Protein AF-A0ABD0LHS3-F1 (afdb_monomer)

Nearest PDB structures (foldseek):
  6nd4-assembly1_Q  TM=5.862E-01  e=5.352E-03  Saccharomyces cerevisiae BY4741
  6zqd-assembly1_UM  TM=5.875E-01  e=3.524E-02  Saccharomyces cerevisiae S288C
  7cdy-assembly1_A  TM=6.636E-01  e=1.175E-01  Serratia sp. FS14
  7c72-assembly2_B  TM=3.864E-01  e=2.443E-02  Mycobacterium tuberculosis
  7obm-assembly1_A  TM=5.160E-01  e=6.967E-01  Homo sapiens

Organism: NCBI:txid370345

Radius of gyration: 16.43 Å; Cα contacts (8 Å, |Δi|>4): 350; chains: 1; bounding box: 49×41×34 Å

Secondary structure (DSSP, 8-state):
-PPPP------PPPTTT--EEEEEEEEE-TTSEEEEEEEEEETTEEEEEEEEEESS-TT-EEEEE--TT--EEEEEE-TTSEEEEEETTTTEEEEEE-SSSS-EEEEEE--SS--SEEEEEE-TTS-EEEEEE-TT--EEEEEE-HHHHHHHS---------

Foldseek 3Di:
DDDDDDDDADDDDDPPQFPDKDFPDWDAFPQQKIWTWMWTDHDPAIAIKIWIARNVHRVDIAIDGPDGRWDWQEWEQEPVGWIWTATQPVQWTFTWDPPDSYIDGPFIAHDPDNFNGWYWYYDPPRKIWIWGAHPVRDTDIDIHHPVNRNVRGDPDPPPDDD

Mean predicted aligned error: 7.43 Å

Structure (mmCIF, N/CA/C/O backbone):
data_AF-A0ABD0LHS3-F1
#
_entry.id   AF-A0ABD0LHS3-F1
#
loop_
_atom_site.group_PDB
_atom_site.id
_atom_site.type_symbol
_atom_site.label_atom_id
_atom_site.label_alt_id
_atom_site.label_comp_id
_atom_site.label_asym_id
_atom_site.label_entity_id
_atom_site.label_seq_id
_atom_site.pdbx_PDB_ins_code
_atom_site.Cartn_x
_atom_site.Cartn_y
_atom_site.Cartn_z
_atom_site.occupancy
_atom_site.B_iso_or_equiv
_atom_site.auth_seq_id
_atom_site.auth_comp_id
_atom_site.auth_asym_id
_atom_site.auth_atom_id
_atom_site.pdbx_PDB_model_num
ATOM 1 N N . MET A 1 1 ? -34.340 4.955 -9.485 1.00 55.75 1 MET A N 1
ATOM 2 C CA . MET A 1 1 ? -33.657 5.564 -8.324 1.00 55.75 1 MET A CA 1
ATOM 3 C C . MET A 1 1 ? -32.532 6.417 -8.870 1.00 55.75 1 MET A C 1
ATOM 5 O O . MET A 1 1 ? -31.780 5.910 -9.690 1.00 55.75 1 MET A O 1
ATOM 9 N N . THR A 1 2 ? -32.457 7.686 -8.484 1.00 65.81 2 THR A N 1
ATOM 10 C CA . THR A 1 2 ? -31.378 8.586 -8.916 1.00 65.81 2 THR A CA 1
ATOM 11 C C . THR A 1 2 ? -30.358 8.646 -7.789 1.00 65.81 2 THR A C 1
ATOM 13 O O . THR A 1 2 ? -30.730 8.938 -6.654 1.00 65.81 2 THR A O 1
ATOM 16 N N . ALA A 1 3 ? -29.101 8.310 -8.068 1.00 69.50 3 ALA A N 1
ATOM 17 C CA . ALA A 1 3 ? -28.030 8.492 -7.099 1.00 69.50 3 ALA A CA 1
ATOM 18 C C . ALA A 1 3 ? -27.745 9.994 -6.961 1.00 69.50 3 ALA A C 1
ATOM 20 O O . ALA A 1 3 ? -27.520 10.673 -7.962 1.00 69.50 3 ALA A O 1
ATOM 21 N N . THR A 1 4 ? -27.773 10.512 -5.735 1.00 75.19 4 THR A N 1
ATOM 22 C CA . THR A 1 4 ? -27.391 11.899 -5.450 1.00 75.19 4 THR A CA 1
ATOM 23 C C . THR A 1 4 ? -25.946 11.914 -4.978 1.00 75.19 4 THR A C 1
ATOM 25 O O . THR A 1 4 ? -25.615 11.270 -3.979 1.00 75.19 4 THR A O 1
ATOM 28 N N . LEU A 1 5 ? -25.095 12.653 -5.688 1.00 76.25 5 LEU A N 1
ATOM 29 C CA . LEU A 1 5 ? -23.728 12.927 -5.257 1.00 76.25 5 LEU A CA 1
ATOM 30 C C . LEU A 1 5 ? -23.766 13.645 -3.901 1.00 76.25 5 LEU A C 1
ATOM 32 O O . LEU A 1 5 ? -24.463 14.648 -3.752 1.00 76.25 5 LEU A O 1
ATOM 36 N N . LYS A 1 6 ? -23.053 13.114 -2.903 1.00 72.81 6 LYS A N 1
ATOM 37 C CA . LYS A 1 6 ? -23.075 13.666 -1.540 1.00 72.81 6 LYS A CA 1
ATOM 38 C C . LYS A 1 6 ? -21.990 14.711 -1.288 1.00 72.81 6 LYS A C 1
ATOM 40 O O . LYS A 1 6 ? -22.248 15.640 -0.529 1.00 72.81 6 LYS A O 1
ATOM 45 N N . ARG A 1 7 ? -20.792 14.539 -1.859 1.00 71.75 7 ARG A N 1
ATOM 46 C CA . ARG A 1 7 ? -19.614 15.400 -1.651 1.00 71.75 7 ARG A CA 1
ATOM 47 C C . ARG A 1 7 ? -18.700 15.357 -2.879 1.00 71.75 7 ARG A C 1
ATOM 49 O O . ARG A 1 7 ? -18.643 14.325 -3.546 1.00 71.75 7 ARG A O 1
ATOM 56 N N . THR A 1 8 ? -17.988 16.454 -3.112 1.00 76.00 8 THR A N 1
ATOM 57 C CA . THR A 1 8 ? -16.918 16.589 -4.109 1.00 76.00 8 THR A CA 1
ATOM 58 C C . THR A 1 8 ? -15.701 17.158 -3.394 1.00 76.00 8 THR A C 1
ATOM 60 O O . THR A 1 8 ? -15.859 17.999 -2.511 1.00 76.00 8 THR A O 1
ATOM 63 N N . PHE A 1 9 ? -14.518 16.690 -3.759 1.00 75.94 9 PHE A N 1
ATOM 64 C CA . PHE A 1 9 ? -13.245 17.241 -3.319 1.00 75.94 9 PHE A CA 1
ATOM 65 C C . PHE A 1 9 ? -12.310 17.266 -4.522 1.00 75.94 9 PHE A C 1
ATOM 67 O O . PHE A 1 9 ? -12.369 16.371 -5.371 1.00 75.94 9 PHE A O 1
ATOM 74 N N . ASP A 1 10 ? -11.485 18.301 -4.594 1.00 77.31 10 ASP A N 1
ATOM 75 C CA . ASP A 1 10 ? -10.497 18.440 -5.650 1.00 77.31 10 ASP A CA 1
ATOM 76 C C . ASP A 1 10 ? -9.210 17.753 -5.206 1.00 77.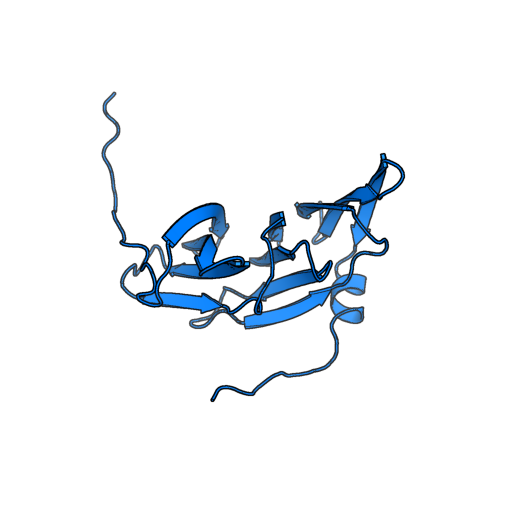31 10 ASP A C 1
ATOM 78 O O . ASP A 1 10 ? -8.687 18.010 -4.123 1.00 77.31 10 ASP A O 1
ATOM 82 N N . VAL A 1 11 ? -8.709 16.851 -6.044 1.00 71.44 11 VAL A N 1
ATOM 83 C CA . VAL A 1 11 ? -7.396 16.240 -5.853 1.00 71.44 11 VAL A CA 1
ATOM 84 C C . VAL A 1 11 ? -6.383 17.137 -6.568 1.00 71.44 11 VAL A C 1
ATOM 86 O O . VAL A 1 11 ? -6.486 17.291 -7.789 1.00 71.44 11 VAL A O 1
ATOM 89 N N . PRO A 1 12 ? -5.455 17.791 -5.848 1.00 70.06 12 PRO A N 1
ATOM 90 C CA . PRO A 1 12 ? -4.543 18.750 -6.444 1.00 70.06 12 PRO A CA 1
ATOM 91 C C . PRO A 1 12 ? -3.592 18.044 -7.411 1.00 70.06 12 PRO A C 1
ATOM 93 O O . PRO A 1 12 ? -2.991 17.021 -7.091 1.00 70.06 12 PRO A O 1
ATOM 96 N N . ILE A 1 13 ? -3.439 18.626 -8.598 1.00 66.00 13 ILE A N 1
ATOM 97 C CA . ILE A 1 13 ? -2.426 18.217 -9.570 1.00 66.00 13 ILE A CA 1
ATOM 98 C C . ILE A 1 13 ? -1.217 19.128 -9.348 1.00 66.00 13 ILE A C 1
ATOM 100 O O . ILE A 1 13 ? -1.373 20.349 -9.456 1.00 66.00 13 ILE A O 1
ATOM 104 N N . PRO A 1 14 ? -0.029 18.604 -9.010 1.00 63.72 14 PRO A N 1
ATOM 105 C CA . PRO A 1 14 ? 1.130 19.460 -8.808 1.00 63.72 14 PRO A CA 1
ATOM 106 C C . PRO A 1 14 ? 1.548 20.152 -10.112 1.00 63.72 14 PRO A C 1
ATOM 108 O O . PRO A 1 14 ? 1.695 19.526 -11.160 1.00 63.72 14 PRO A O 1
ATOM 111 N N . ASP A 1 15 ? 1.789 21.461 -10.027 1.00 63.28 15 ASP A N 1
ATOM 112 C CA . ASP A 1 15 ? 2.215 22.311 -11.147 1.00 63.28 15 ASP A CA 1
ATOM 113 C C . ASP A 1 15 ? 3.738 22.219 -11.368 1.00 63.28 15 ASP A C 1
ATOM 115 O O . ASP A 1 15 ? 4.501 23.161 -11.161 1.00 63.28 15 ASP A O 1
ATOM 119 N N . ASN A 1 16 ? 4.211 21.015 -11.692 1.00 66.50 16 ASN A N 1
ATOM 120 C CA . ASN A 1 16 ? 5.633 20.682 -11.858 1.00 66.50 16 ASN A CA 1
ATOM 121 C C . ASN A 1 16 ? 5.977 20.215 -13.287 1.00 66.50 16 ASN A C 1
ATOM 123 O O . ASN A 1 16 ? 7.006 19.571 -13.496 1.00 66.50 16 ASN A O 1
ATOM 127 N N . GLY A 1 17 ? 5.123 20.519 -14.269 1.00 68.19 17 GLY A N 1
ATOM 128 C CA . GLY A 1 17 ? 5.256 19.993 -15.630 1.00 68.19 17 GLY A CA 1
ATOM 129 C C . GLY A 1 17 ? 4.774 18.546 -15.780 1.00 68.19 17 GLY A C 1
ATOM 130 O O . GLY A 1 17 ? 5.212 17.861 -16.705 1.00 68.19 17 GLY A O 1
ATOM 131 N N . THR A 1 18 ? 3.894 18.083 -14.884 1.00 72.19 18 THR A N 1
ATOM 132 C CA . THR A 1 18 ? 3.166 16.817 -15.042 1.00 72.19 18 THR A CA 1
ATOM 133 C C . THR A 1 18 ? 2.411 16.820 -16.369 1.00 72.19 18 THR A C 1
ATOM 135 O O . THR A 1 18 ? 1.674 17.756 -16.682 1.00 72.19 18 THR A O 1
ATOM 138 N N . THR A 1 19 ? 2.624 15.770 -17.155 1.00 74.56 19 THR A N 1
ATOM 139 C CA . THR A 1 19 ? 2.003 15.599 -18.478 1.00 74.56 19 THR A CA 1
ATOM 140 C C . THR A 1 19 ? 0.768 14.715 -18.421 1.00 74.56 19 THR A C 1
ATOM 142 O O . THR A 1 19 ? -0.209 15.025 -19.094 1.00 74.56 19 THR A O 1
ATOM 145 N N . ASP A 1 20 ? 0.787 13.696 -17.559 1.00 81.69 20 ASP A N 1
ATOM 146 C CA . ASP A 1 20 ? -0.332 12.792 -17.314 1.00 81.69 20 ASP A CA 1
ATOM 147 C C . ASP A 1 20 ? -0.479 12.507 -15.817 1.00 81.69 20 ASP A C 1
ATOM 149 O O . ASP A 1 20 ? 0.509 12.404 -15.081 1.00 81.69 20 ASP A O 1
ATOM 153 N N . LEU A 1 21 ? -1.734 12.350 -15.390 1.00 82.69 21 LEU A N 1
ATOM 154 C CA . LEU A 1 21 ? -2.117 12.027 -14.022 1.00 82.69 21 LEU A CA 1
ATOM 155 C C . LEU A 1 21 ? -3.066 10.834 -14.010 1.00 82.69 21 LEU A C 1
ATOM 157 O O . LEU A 1 21 ? -4.126 10.882 -14.636 1.00 82.69 21 LEU A O 1
ATOM 161 N N . THR A 1 22 ? -2.725 9.786 -13.264 1.00 86.81 22 THR A N 1
ATOM 162 C CA . THR A 1 22 ? -3.586 8.604 -13.130 1.00 86.81 22 THR A CA 1
ATOM 163 C C . THR A 1 22 ? -3.814 8.263 -11.666 1.00 86.81 22 THR A C 1
ATOM 165 O O . THR A 1 22 ? -2.863 8.048 -10.919 1.00 86.81 22 THR A O 1
ATOM 168 N N . ILE A 1 23 ? -5.079 8.143 -11.256 1.00 88.94 23 ILE A N 1
ATOM 169 C CA . ILE A 1 23 ? -5.431 7.514 -9.978 1.00 88.94 23 ILE A CA 1
ATOM 170 C C . ILE A 1 23 ? -5.293 6.002 -10.159 1.00 88.94 23 ILE A C 1
ATOM 172 O O . ILE A 1 23 ? -6.045 5.396 -10.923 1.00 88.94 23 ILE A O 1
ATOM 176 N N . LYS A 1 24 ? -4.325 5.402 -9.468 1.00 89.69 24 LYS A N 1
ATOM 177 C CA . LYS A 1 24 ? -4.029 3.964 -9.539 1.00 89.69 24 LYS A CA 1
ATOM 178 C C . LYS A 1 24 ? -4.745 3.170 -8.453 1.00 89.69 24 LYS A C 1
ATOM 180 O O . LYS A 1 24 ? -5.070 2.008 -8.665 1.00 89.69 24 LYS A O 1
ATOM 185 N N . GLY A 1 25 ? -5.043 3.804 -7.320 1.00 91.56 25 GLY A N 1
ATOM 186 C CA . GLY A 1 25 ? -5.747 3.149 -6.227 1.00 91.56 25 GLY A CA 1
ATOM 187 C C . GLY A 1 25 ? -6.537 4.117 -5.354 1.00 91.56 25 GLY A C 1
ATOM 188 O O . GLY A 1 25 ? -6.143 5.265 -5.149 1.00 91.56 25 GLY A O 1
ATOM 189 N N . LEU A 1 26 ? -7.647 3.615 -4.809 1.00 94.31 26 LEU A N 1
ATOM 190 C CA . LEU A 1 26 ? -8.495 4.300 -3.838 1.00 94.31 26 LEU A CA 1
ATOM 191 C C . LEU A 1 26 ? -8.825 3.352 -2.686 1.00 94.31 26 LEU A C 1
ATOM 193 O O . LEU A 1 26 ? -9.307 2.244 -2.915 1.00 94.31 26 LEU A O 1
ATOM 197 N N . LEU A 1 27 ? -8.599 3.800 -1.455 1.00 95.38 27 LEU A N 1
ATOM 198 C CA . LEU A 1 27 ? -8.871 3.027 -0.248 1.00 95.38 27 LEU A CA 1
ATOM 199 C C . LEU A 1 27 ? -9.547 3.919 0.788 1.00 95.38 27 LEU A C 1
ATOM 201 O O . LEU A 1 27 ? -9.029 4.976 1.133 1.00 95.38 27 LEU A O 1
ATOM 205 N N . VAL A 1 28 ? -10.695 3.487 1.307 1.00 93.88 28 VAL A N 1
ATOM 206 C CA . VAL A 1 28 ? -11.356 4.162 2.430 1.00 93.88 28 VAL A CA 1
ATOM 207 C C . VAL A 1 28 ? -11.009 3.430 3.715 1.00 93.88 28 VAL A C 1
ATOM 209 O O . VAL A 1 28 ? -11.169 2.214 3.809 1.00 93.88 28 VAL A O 1
ATOM 212 N N . THR A 1 29 ? -10.541 4.172 4.707 1.00 93.50 29 THR A N 1
ATOM 213 C CA . THR A 1 29 ? -10.150 3.636 6.006 1.00 93.50 29 THR A CA 1
ATOM 214 C C . THR A 1 29 ? -11.289 3.691 7.020 1.00 93.50 29 THR A C 1
ATOM 216 O O . THR A 1 29 ? -12.256 4.446 6.887 1.00 93.50 29 THR A O 1
ATOM 219 N N . ASN A 1 30 ? -11.145 2.925 8.103 1.00 90.06 30 ASN A N 1
ATOM 220 C CA . ASN A 1 30 ? -12.133 2.874 9.186 1.00 90.06 30 ASN A CA 1
ATOM 221 C C . ASN A 1 30 ? -12.282 4.209 9.939 1.00 90.06 30 ASN A C 1
ATOM 223 O O . ASN A 1 30 ? -13.324 4.464 10.535 1.00 90.06 30 ASN A O 1
ATOM 227 N N . ASN A 1 31 ? -11.263 5.073 9.902 1.00 89.56 31 ASN A N 1
ATOM 228 C CA . ASN A 1 31 ? -11.294 6.422 10.474 1.00 89.56 31 ASN A CA 1
ATOM 229 C C . ASN A 1 31 ? -11.731 7.491 9.456 1.00 89.56 31 ASN A C 1
ATOM 231 O O . ASN A 1 31 ? -11.357 8.653 9.593 1.00 89.56 31 ASN A O 1
ATOM 235 N N . ASN A 1 32 ? -12.519 7.092 8.452 1.00 90.31 32 ASN A N 1
ATOM 236 C CA . ASN A 1 32 ? -1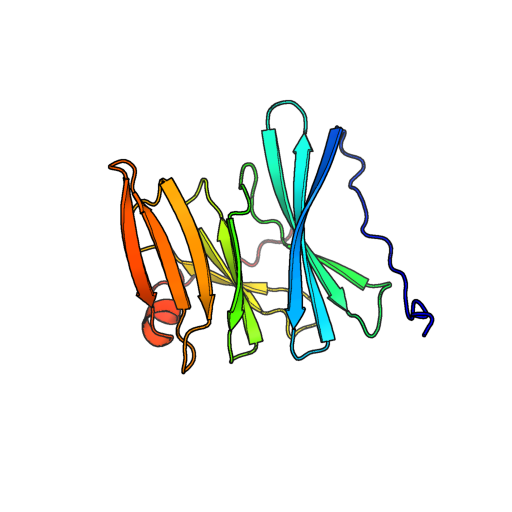3.142 7.980 7.473 1.00 90.31 32 ASN A CA 1
ATOM 237 C C . ASN A 1 32 ? -12.130 8.831 6.690 1.00 90.31 32 ASN A C 1
ATOM 239 O O . ASN A 1 32 ? -12.368 10.002 6.389 1.00 90.31 32 ASN A O 1
ATOM 243 N N . LYS A 1 33 ? -10.987 8.233 6.353 1.00 91.50 33 LYS A N 1
ATOM 244 C CA . LYS A 1 33 ? -10.022 8.834 5.439 1.00 91.50 33 LYS A CA 1
ATOM 245 C C . LYS A 1 33 ? -10.049 8.123 4.106 1.00 91.50 33 LYS A C 1
ATOM 247 O O . LYS A 1 33 ? -10.273 6.918 4.030 1.00 91.50 33 LYS A O 1
ATOM 252 N N . LEU A 1 34 ? -9.812 8.888 3.057 1.00 92.62 34 LEU A N 1
ATOM 253 C CA . LEU A 1 34 ? -9.563 8.377 1.727 1.00 92.62 34 LEU A CA 1
ATOM 254 C C . LEU A 1 34 ? -8.062 8.439 1.467 1.00 92.62 34 LEU A C 1
ATOM 256 O O . LEU A 1 34 ? -7.462 9.508 1.542 1.00 92.62 34 LEU A O 1
ATOM 260 N N . VAL A 1 35 ? -7.477 7.293 1.152 1.00 93.62 35 VAL A N 1
ATOM 261 C CA . VAL A 1 35 ? -6.109 7.177 0.661 1.00 93.62 35 VAL A CA 1
ATOM 262 C C . VAL A 1 35 ? -6.162 7.013 -0.850 1.00 93.62 35 VAL A C 1
ATOM 264 O O . VAL A 1 35 ? -6.907 6.179 -1.370 1.00 93.62 35 VAL A O 1
ATOM 267 N N . ILE A 1 36 ? -5.404 7.847 -1.551 1.00 92.25 36 ILE A N 1
ATOM 268 C CA . ILE A 1 36 ? -5.369 7.929 -3.008 1.00 92.25 36 ILE A CA 1
ATOM 269 C C . ILE A 1 36 ? -3.933 7.683 -3.438 1.00 92.25 36 ILE A C 1
ATOM 271 O O . ILE A 1 36 ? -3.053 8.475 -3.108 1.00 92.25 36 ILE A O 1
ATOM 275 N N . ALA A 1 37 ? -3.703 6.610 -4.184 1.00 90.69 37 ALA A N 1
ATOM 276 C CA . ALA A 1 37 ? -2.444 6.405 -4.879 1.00 90.69 37 ALA A CA 1
ATOM 277 C C . ALA A 1 37 ? -2.548 7.006 -6.280 1.00 90.69 37 ALA A C 1
ATOM 279 O O . ALA A 1 37 ? -3.428 6.641 -7.069 1.00 90.69 37 ALA A O 1
ATOM 280 N N . GLN A 1 38 ? -1.653 7.936 -6.573 1.00 87.62 38 GLN A N 1
ATOM 281 C CA . GLN A 1 38 ? -1.598 8.685 -7.814 1.00 87.62 38 GLN A CA 1
ATOM 282 C C . GLN A 1 38 ? -0.248 8.464 -8.480 1.00 87.62 38 GLN A C 1
ATOM 284 O O . GLN A 1 38 ? 0.786 8.510 -7.823 1.00 87.62 38 GLN A O 1
ATOM 289 N N . GLU A 1 39 ? -0.265 8.269 -9.790 1.00 85.75 39 GLU A N 1
ATOM 290 C CA . GLU A 1 39 ? 0.929 8.261 -10.621 1.00 85.75 39 GLU A CA 1
ATOM 291 C C . GLU A 1 39 ? 0.980 9.546 -11.448 1.00 85.75 39 GLU A C 1
ATOM 293 O O . GLU A 1 39 ? 0.033 9.879 -12.168 1.00 85.75 39 GLU A O 1
ATOM 298 N N . GLU A 1 40 ? 2.091 10.263 -11.316 1.00 84.38 40 GLU A N 1
ATOM 299 C CA . GLU A 1 40 ? 2.415 11.489 -12.041 1.00 84.38 40 GLU A CA 1
ATOM 300 C C . GLU A 1 40 ? 3.497 11.199 -13.073 1.00 84.38 40 GLU A C 1
ATOM 302 O O . GLU A 1 40 ? 4.590 10.753 -12.719 1.00 84.38 40 GLU A O 1
ATOM 307 N N . VAL A 1 41 ? 3.226 11.492 -14.344 1.00 79.94 41 VAL A N 1
ATOM 308 C CA . VAL A 1 41 ? 4.225 11.373 -15.413 1.00 79.94 41 VAL A CA 1
ATOM 309 C C . VAL A 1 41 ? 4.917 12.717 -15.620 1.00 79.94 41 VAL A C 1
ATOM 311 O O . VAL A 1 41 ? 4.297 13.693 -16.058 1.00 79.94 41 VAL A O 1
ATOM 314 N N . VAL A 1 42 ? 6.223 12.761 -15.346 1.00 76.31 42 VAL A N 1
ATOM 315 C CA . VAL A 1 42 ? 7.074 13.952 -15.475 1.00 76.31 42 VAL A CA 1
ATOM 316 C C . VAL A 1 42 ? 8.236 13.642 -16.425 1.00 76.31 42 VAL A C 1
ATOM 318 O O . VAL A 1 42 ? 9.194 12.947 -16.078 1.00 76.31 42 VAL A O 1
ATOM 321 N N . GLY A 1 43 ? 8.173 14.173 -17.649 1.00 77.62 43 GLY A N 1
ATOM 322 C CA . GLY A 1 43 ? 9.173 13.903 -18.686 1.00 77.62 43 GLY A CA 1
ATOM 323 C C . GLY A 1 43 ? 9.140 12.442 -19.154 1.00 77.62 43 GLY A C 1
ATOM 324 O O . GLY A 1 43 ? 8.145 12.006 -19.716 1.00 77.62 43 GLY A O 1
ATOM 325 N N . TYR A 1 44 ? 10.235 11.701 -18.944 1.00 70.44 44 TYR A N 1
ATOM 326 C CA . TYR A 1 44 ? 10.348 10.274 -19.302 1.00 70.44 44 TYR A CA 1
ATOM 327 C C . TYR A 1 44 ? 10.159 9.317 -18.110 1.00 70.44 44 TYR A C 1
ATOM 329 O O . TYR A 1 44 ? 10.416 8.125 -18.254 1.00 70.44 44 TYR A O 1
ATOM 337 N N . GLY A 1 45 ? 9.771 9.817 -16.933 1.00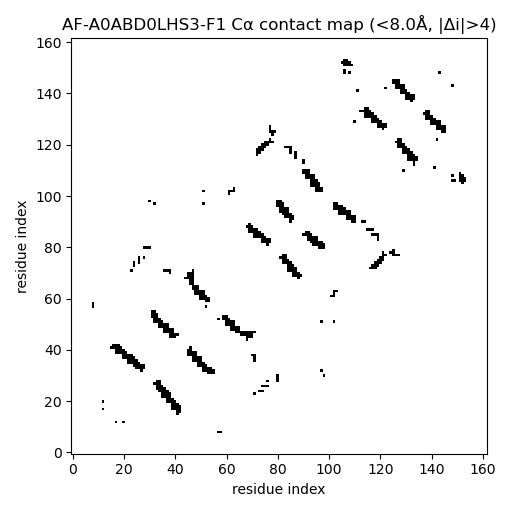 74.06 45 GLY A N 1
ATOM 338 C CA . GLY A 1 45 ? 9.595 9.003 -15.728 1.00 74.06 45 GLY A CA 1
ATOM 339 C C . GLY A 1 45 ? 8.232 9.206 -15.077 1.00 74.06 45 GLY A C 1
ATOM 340 O O . GLY A 1 45 ? 7.587 10.236 -15.279 1.00 74.06 45 GLY A O 1
ATOM 341 N N . SER A 1 46 ? 7.817 8.231 -14.271 1.00 77.06 46 SER A N 1
ATOM 342 C CA . SER A 1 46 ? 6.650 8.324 -13.398 1.00 77.06 46 SER A CA 1
ATOM 343 C C . SER A 1 46 ? 7.073 8.453 -11.934 1.00 77.06 46 SER A C 1
ATOM 345 O O . SER A 1 46 ? 8.166 8.045 -11.530 1.00 77.06 46 SER A O 1
ATOM 347 N N . LYS A 1 47 ? 6.215 9.071 -11.127 1.00 80.56 47 LYS A N 1
ATOM 348 C CA . LYS A 1 47 ? 6.342 9.115 -9.671 1.00 80.56 47 LYS A CA 1
ATOM 349 C C . LYS A 1 47 ? 5.016 8.754 -9.036 1.00 80.56 47 LYS A C 1
ATOM 351 O O . LYS A 1 47 ? 3.984 9.305 -9.413 1.00 80.56 47 LYS A O 1
ATOM 356 N N . THR A 1 48 ? 5.063 7.885 -8.036 1.00 84.19 48 THR A N 1
ATOM 357 C CA . THR A 1 48 ? 3.905 7.607 -7.194 1.00 84.19 48 THR A CA 1
ATOM 358 C C . THR A 1 48 ? 3.845 8.595 -6.040 1.00 84.19 48 THR A C 1
ATOM 360 O O . THR A 1 48 ? 4.806 8.757 -5.289 1.00 84.19 48 THR A O 1
ATOM 363 N N . LYS A 1 49 ? 2.684 9.217 -5.867 1.00 85.88 49 LYS A N 1
ATOM 364 C CA . LYS A 1 49 ? 2.315 9.964 -4.671 1.00 85.88 49 LYS A CA 1
ATOM 365 C C . LYS A 1 49 ? 1.151 9.292 -3.977 1.00 85.88 49 LYS A C 1
ATOM 367 O O . LYS A 1 49 ? 0.235 8.789 -4.626 1.00 85.88 49 LYS A O 1
ATOM 372 N N . VAL A 1 50 ? 1.159 9.340 -2.652 1.00 88.75 50 VAL A N 1
ATOM 373 C CA . VAL A 1 50 ? 0.016 8.903 -1.856 1.00 88.75 50 VAL A CA 1
ATOM 374 C C . VAL A 1 50 ? -0.558 10.106 -1.138 1.00 88.75 50 VAL A C 1
ATOM 376 O O . VAL A 1 50 ? 0.138 10.773 -0.379 1.00 88.75 50 VAL A O 1
ATOM 379 N N . MET A 1 51 ? -1.833 10.380 -1.375 1.00 89.50 51 MET A N 1
ATOM 380 C CA . MET A 1 51 ? -2.572 11.430 -0.686 1.00 89.50 51 MET A CA 1
ATOM 381 C C . MET A 1 51 ? -3.518 10.819 0.332 1.00 89.50 51 MET A C 1
ATOM 383 O O . MET A 1 51 ? -4.134 9.784 0.087 1.00 89.50 51 MET A O 1
ATOM 387 N N . VAL A 1 52 ? -3.668 11.496 1.460 1.00 91.19 52 VAL A N 1
ATOM 388 C CA . VAL A 1 52 ? -4.601 11.149 2.523 1.00 91.19 52 VAL A CA 1
ATOM 389 C C . VAL A 1 52 ? -5.529 12.333 2.735 1.00 91.19 52 VAL A C 1
ATOM 391 O O . VAL A 1 52 ? -5.088 13.426 3.088 1.00 91.19 52 VAL A O 1
ATOM 394 N N . VAL A 1 53 ? -6.822 12.102 2.524 1.00 89.75 53 VAL A N 1
ATOM 395 C CA . VAL A 1 53 ? -7.880 13.108 2.643 1.00 89.75 53 VAL A CA 1
ATOM 396 C C . VAL A 1 53 ? -8.827 12.696 3.757 1.00 89.75 53 VAL A C 1
ATOM 398 O O . VAL A 1 53 ? -9.324 11.568 3.773 1.00 89.75 53 VAL A O 1
ATOM 401 N N . SER A 1 54 ? -9.108 13.599 4.693 1.00 88.12 54 SER A N 1
ATOM 402 C CA . SER A 1 54 ? -10.190 13.379 5.654 1.00 88.12 54 SER A CA 1
ATOM 403 C C . SER A 1 54 ? -11.534 13.561 4.957 1.00 88.12 54 SER A C 1
ATOM 405 O O . SER A 1 54 ? -11.822 14.627 4.416 1.00 88.12 54 SER A O 1
ATOM 407 N N . LEU A 1 55 ? -12.403 12.549 4.986 1.00 86.56 55 LEU A N 1
ATOM 408 C CA . LEU A 1 55 ? -13.745 12.692 4.415 1.00 86.56 55 LEU A CA 1
ATOM 409 C C . LEU A 1 55 ? -14.648 13.573 5.287 1.00 86.56 55 LEU A C 1
ATOM 411 O O . LEU A 1 55 ? -15.676 14.043 4.795 1.00 86.56 55 LEU A O 1
ATOM 415 N N . ASP A 1 56 ? -14.275 13.818 6.546 1.00 85.75 56 ASP A N 1
ATOM 416 C CA . ASP A 1 56 ? -14.959 14.754 7.446 1.00 85.75 56 ASP A CA 1
ATOM 417 C C . ASP A 1 56 ? -14.526 16.210 7.245 1.00 85.75 56 ASP A C 1
ATOM 419 O O . ASP A 1 56 ? -15.321 17.114 7.502 1.00 85.75 56 ASP A O 1
ATOM 423 N N . ASN A 1 57 ? -13.307 16.437 6.748 1.00 81.69 57 ASN A N 1
ATOM 424 C CA . ASN A 1 57 ? -12.779 17.756 6.412 1.00 81.69 57 ASN A CA 1
ATOM 425 C C . ASN A 1 57 ? -11.910 17.673 5.147 1.00 81.69 57 ASN A C 1
ATOM 427 O O . ASN A 1 57 ? -10.712 17.408 5.223 1.00 81.69 57 ASN A O 1
ATOM 431 N N . VAL A 1 58 ? -12.533 17.892 3.989 1.00 76.00 58 VAL A N 1
ATOM 432 C CA . VAL A 1 58 ? -11.898 17.701 2.673 1.00 76.00 58 VAL A CA 1
ATOM 433 C C . VAL A 1 58 ? -10.908 18.804 2.289 1.00 76.00 58 VAL A C 1
ATOM 435 O O . VAL A 1 58 ? -10.204 18.655 1.297 1.00 76.00 58 VAL A O 1
ATOM 438 N N . ASP A 1 59 ? -10.826 19.878 3.077 1.00 75.31 59 ASP A N 1
ATOM 439 C CA . ASP A 1 59 ? -9.904 20.995 2.833 1.00 75.31 59 ASP A CA 1
ATOM 440 C C . ASP A 1 59 ? -8.465 20.677 3.285 1.00 75.31 59 ASP A C 1
ATOM 442 O O . ASP A 1 59 ? -7.538 21.444 3.022 1.00 75.31 59 ASP A O 1
ATOM 446 N N . GLU A 1 60 ? -8.259 19.546 3.968 1.00 76.62 60 GLU A N 1
ATOM 447 C CA . GLU A 1 60 ? -6.956 19.102 4.455 1.00 76.62 60 GLU A CA 1
ATOM 448 C C . GLU A 1 60 ? -6.507 17.828 3.724 1.00 76.62 60 GLU A C 1
ATOM 450 O O . GLU A 1 60 ? -6.939 16.712 4.024 1.00 76.62 60 GLU A O 1
ATOM 455 N N . ILE A 1 61 ? -5.615 18.020 2.750 1.00 83.69 61 ILE A N 1
ATOM 456 C CA . ILE A 1 61 ? -4.971 16.959 1.974 1.00 83.69 61 ILE A CA 1
ATOM 457 C C . ILE A 1 61 ? -3.535 16.838 2.459 1.00 83.69 61 ILE A C 1
ATOM 459 O O . ILE A 1 61 ? -2.795 17.825 2.477 1.00 83.69 61 ILE A O 1
ATOM 463 N N . LYS A 1 62 ? -3.141 15.631 2.858 1.00 87.94 62 LYS A N 1
ATOM 464 C CA . LYS A 1 62 ? -1.760 15.322 3.232 1.00 87.94 62 LYS A CA 1
ATOM 465 C C . LYS A 1 62 ? -1.127 14.433 2.187 1.00 87.94 62 LYS A C 1
ATOM 467 O O . LYS A 1 62 ? -1.755 13.482 1.733 1.00 87.94 62 LYS A O 1
ATOM 472 N N . GLU A 1 63 ? 0.114 14.722 1.839 1.00 86.38 63 GLU A N 1
ATOM 473 C CA . GLU A 1 63 ? 0.892 13.919 0.903 1.00 86.38 63 GLU A CA 1
ATOM 474 C C . GLU A 1 63 ? 1.927 13.093 1.658 1.00 86.38 63 GLU A C 1
ATOM 476 O O . GLU A 1 63 ? 2.528 13.546 2.632 1.00 86.38 63 GLU A O 1
ATOM 481 N N . ILE A 1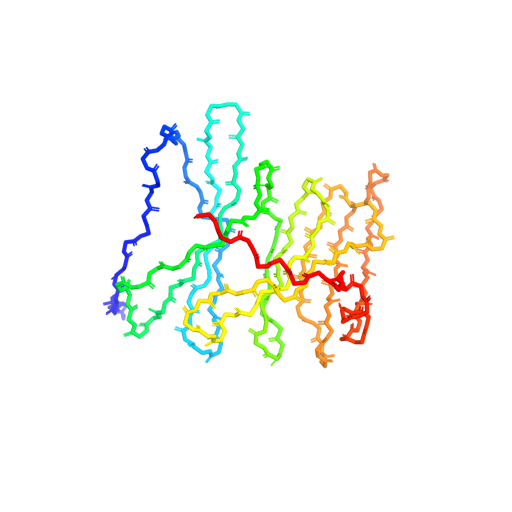 64 ? 2.157 11.884 1.169 1.00 84.12 64 ILE A N 1
ATOM 482 C CA . ILE A 1 64 ? 3.286 11.053 1.543 1.00 84.12 64 ILE A CA 1
ATOM 483 C C . ILE A 1 64 ? 4.123 10.889 0.280 1.00 84.12 64 ILE A C 1
ATOM 485 O O . ILE A 1 64 ? 3.652 10.357 -0.732 1.00 84.12 64 ILE A O 1
ATOM 489 N N . ASP A 1 65 ? 5.361 11.368 0.343 1.00 75.81 65 ASP A N 1
ATOM 490 C CA . ASP A 1 65 ? 6.338 11.142 -0.713 1.00 75.81 65 ASP A CA 1
ATOM 491 C C . ASP A 1 65 ? 6.820 9.687 -0.632 1.00 75.81 65 ASP A C 1
ATOM 493 O O . ASP A 1 65 ? 7.362 9.252 0.386 1.00 75.81 65 ASP A O 1
ATOM 497 N N . MET A 1 66 ? 6.579 8.922 -1.696 1.00 76.25 66 MET A N 1
ATOM 498 C CA . MET A 1 66 ? 6.998 7.520 -1.796 1.00 76.25 66 MET A CA 1
ATOM 499 C C . MET A 1 66 ? 8.451 7.376 -2.275 1.00 76.25 66 MET A C 1
ATOM 501 O O . MET A 1 66 ? 9.002 6.273 -2.252 1.00 76.25 66 MET A O 1
ATOM 505 N N . GLY A 1 67 ? 9.087 8.477 -2.684 1.00 68.56 67 GLY A N 1
ATOM 506 C CA . GLY A 1 67 ? 10.383 8.487 -3.349 1.00 68.56 67 GLY A CA 1
ATOM 507 C C . GLY A 1 67 ? 10.261 8.654 -4.866 1.00 68.56 67 GLY A C 1
ATOM 508 O O . GLY A 1 67 ? 9.222 8.423 -5.486 1.00 68.56 67 GLY A O 1
ATOM 509 N N . ALA A 1 68 ? 11.352 9.104 -5.486 1.00 60.09 68 ALA A N 1
ATOM 510 C CA . ALA A 1 68 ? 11.405 9.306 -6.927 1.00 60.09 68 ALA A CA 1
ATOM 511 C C . ALA A 1 68 ? 11.542 7.965 -7.665 1.00 60.09 68 ALA A C 1
ATOM 513 O O . ALA A 1 68 ? 12.465 7.212 -7.376 1.00 60.09 68 ALA A O 1
ATOM 514 N N . SER A 1 69 ? 10.726 7.761 -8.704 1.00 64.81 69 SER A N 1
ATOM 515 C CA . SER A 1 69 ? 10.738 6.576 -9.585 1.00 64.81 69 SER A CA 1
ATOM 516 C C . SER A 1 69 ? 10.081 5.325 -9.005 1.00 64.81 69 SER A C 1
ATOM 518 O O . SER A 1 69 ? 10.431 4.228 -9.410 1.00 64.81 69 SER A O 1
ATOM 520 N N . GLU A 1 70 ? 9.121 5.474 -8.093 1.00 74.06 70 GLU A N 1
ATOM 521 C CA . GLU A 1 70 ? 8.275 4.358 -7.663 1.00 74.06 70 GLU A CA 1
ATOM 522 C C . GLU A 1 70 ? 7.022 4.241 -8.519 1.00 74.06 70 GLU A C 1
ATOM 524 O O . GLU A 1 70 ? 6.327 5.237 -8.744 1.00 74.06 70 GLU A O 1
ATOM 529 N N . GLU A 1 71 ? 6.689 3.017 -8.918 1.00 86.12 71 GLU A N 1
ATOM 530 C CA . GLU A 1 71 ? 5.419 2.672 -9.553 1.00 86.12 71 GLU A CA 1
ATOM 531 C C . GLU A 1 71 ? 4.530 1.954 -8.542 1.00 86.12 71 GLU A C 1
ATOM 533 O O . GLU A 1 71 ? 4.946 0.995 -7.887 1.00 86.12 71 GLU A O 1
ATOM 538 N N . PHE A 1 72 ? 3.307 2.457 -8.395 1.00 89.62 72 PHE A N 1
ATOM 539 C CA . PHE A 1 72 ? 2.305 1.884 -7.516 1.00 89.62 72 PHE A CA 1
ATOM 540 C C . PHE A 1 72 ? 1.929 0.484 -7.996 1.00 89.62 72 PHE A C 1
ATOM 542 O O . PHE A 1 72 ? 1.485 0.315 -9.133 1.00 89.62 72 PHE A O 1
ATOM 549 N N . ALA A 1 73 ? 2.053 -0.497 -7.107 1.00 91.69 73 ALA A N 1
ATOM 550 C CA . ALA A 1 73 ? 1.626 -1.859 -7.378 1.00 91.69 73 ALA A CA 1
ATOM 551 C C . ALA A 1 73 ? 0.198 -2.087 -6.869 1.00 91.69 73 ALA A C 1
ATOM 553 O O . ALA A 1 73 ? -0.694 -2.446 -7.637 1.00 91.69 73 ALA A O 1
ATOM 554 N N . ASP A 1 74 ? -0.014 -1.869 -5.569 1.00 94.81 74 ASP A N 1
ATOM 555 C CA . ASP A 1 74 ? -1.270 -2.179 -4.887 1.00 94.81 74 ASP A CA 1
ATOM 556 C C . ASP A 1 74 ? -1.329 -1.533 -3.491 1.00 94.81 74 ASP A C 1
ATOM 558 O O . ASP A 1 74 ? -0.313 -1.073 -2.960 1.00 94.81 74 ASP A O 1
ATOM 562 N N . MET A 1 75 ? -2.505 -1.514 -2.859 1.00 95.94 75 MET A N 1
ATO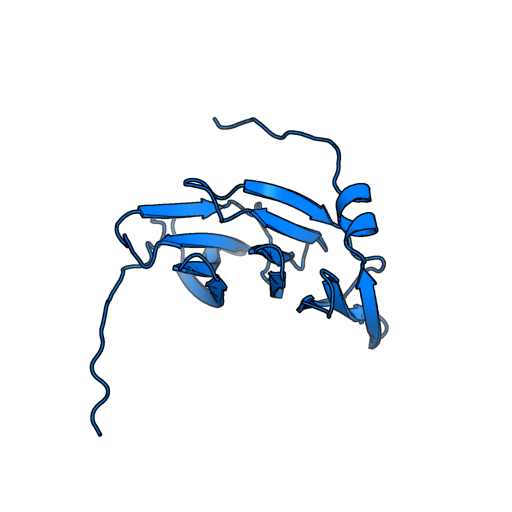M 563 C CA . MET A 1 75 ? -2.631 -1.165 -1.442 1.00 95.94 75 MET A CA 1
ATOM 564 C C . MET A 1 75 ? -3.796 -1.858 -0.742 1.00 95.94 75 MET A C 1
ATOM 566 O O . MET A 1 75 ? -4.843 -2.122 -1.328 1.00 95.94 75 MET A O 1
ATOM 570 N N . THR A 1 76 ? -3.655 -2.051 0.567 1.00 96.19 76 THR A N 1
ATOM 571 C CA . THR A 1 76 ? -4.695 -2.651 1.410 1.00 96.19 76 THR A CA 1
ATOM 572 C C . THR A 1 76 ? -4.750 -2.009 2.794 1.00 96.19 76 THR A C 1
ATOM 574 O O . THR A 1 76 ? -3.743 -1.535 3.320 1.00 96.19 76 THR A O 1
ATOM 577 N N . LEU A 1 77 ? -5.936 -2.026 3.410 1.00 95.25 77 LEU A N 1
ATOM 578 C CA . LEU A 1 77 ? -6.137 -1.647 4.810 1.00 95.25 77 LEU A CA 1
ATOM 579 C C . LEU A 1 77 ? -5.952 -2.872 5.706 1.00 95.25 77 LEU A C 1
ATOM 581 O O . LEU A 1 77 ? -6.672 -3.857 5.549 1.00 95.25 77 LEU A O 1
ATOM 585 N N . LEU A 1 78 ? -5.027 -2.799 6.656 1.00 93.19 78 LEU A N 1
ATOM 586 C CA . LEU A 1 78 ? -4.848 -3.811 7.692 1.00 93.19 78 LEU A CA 1
ATOM 587 C C . LEU A 1 78 ? -5.874 -3.624 8.819 1.00 93.19 78 LEU A C 1
ATOM 589 O O . LEU A 1 78 ? -6.430 -2.540 9.013 1.00 93.19 78 LEU A O 1
ATOM 593 N N . SER A 1 79 ? -6.138 -4.685 9.584 1.00 90.62 79 SER A N 1
ATOM 594 C CA . SER A 1 79 ? -7.150 -4.669 10.650 1.00 90.62 79 SER A CA 1
ATOM 595 C C . SER A 1 79 ? -6.829 -3.721 11.809 1.00 90.62 79 SER A C 1
ATOM 597 O O . SER A 1 79 ? -7.750 -3.268 12.488 1.00 90.62 79 SER A O 1
ATOM 599 N N . ASP A 1 80 ? -5.563 -3.353 11.992 1.00 87.44 80 ASP A N 1
ATOM 600 C CA . ASP A 1 80 ? -5.122 -2.341 12.955 1.00 87.44 80 ASP A CA 1
ATOM 601 C C . ASP A 1 80 ? -5.231 -0.896 12.430 1.00 87.44 80 ASP A C 1
ATOM 603 O O . ASP A 1 80 ? -4.959 0.054 13.163 1.00 87.44 80 ASP A O 1
ATOM 607 N N . GLY A 1 81 ? -5.660 -0.722 11.178 1.00 90.62 81 GLY A N 1
ATOM 608 C CA . GLY A 1 81 ? -5.853 0.574 10.536 1.00 90.62 81 GLY A CA 1
ATOM 609 C C . GLY A 1 81 ? -4.630 1.114 9.796 1.00 90.62 81 GLY A C 1
ATOM 610 O O . GLY A 1 81 ? -4.736 2.192 9.208 1.00 90.62 81 GLY A O 1
ATOM 611 N N . LEU A 1 82 ? -3.503 0.391 9.776 1.00 92.69 82 LEU A N 1
ATOM 612 C CA . LEU A 1 82 ? -2.391 0.743 8.895 1.00 92.69 82 LEU A CA 1
ATOM 613 C C . LEU A 1 82 ? -2.752 0.466 7.437 1.00 92.69 82 LEU A C 1
ATOM 615 O O . LEU A 1 82 ? -3.461 -0.488 7.115 1.00 92.69 82 LEU A O 1
ATOM 619 N N . VAL A 1 83 ? -2.212 1.282 6.542 1.00 94.94 83 VAL A N 1
ATOM 620 C CA . VAL A 1 83 ? -2.314 1.073 5.100 1.00 94.94 83 VAL A CA 1
ATOM 621 C C . VAL A 1 83 ? -1.000 0.494 4.604 1.00 94.94 83 VAL A C 1
ATOM 623 O O . VAL A 1 83 ? 0.047 1.116 4.767 1.00 94.94 83 VAL A O 1
ATOM 626 N N . ALA A 1 84 ? -1.051 -0.699 4.019 1.00 94.75 84 ALA A N 1
ATOM 627 C CA . ALA A 1 84 ? 0.085 -1.289 3.327 1.00 94.75 84 ALA A CA 1
ATOM 628 C C . ALA A 1 84 ? 0.064 -0.834 1.865 1.00 94.75 84 ALA A C 1
ATOM 630 O O . ALA A 1 84 ? -0.951 -1.005 1.193 1.00 94.75 84 ALA A O 1
ATOM 631 N N . ILE A 1 85 ? 1.166 -0.258 1.389 1.00 93.75 85 ILE A N 1
ATOM 632 C CA . ILE A 1 85 ? 1.315 0.295 0.038 1.00 93.75 85 ILE A CA 1
ATOM 633 C C . ILE A 1 85 ? 2.487 -0.404 -0.635 1.00 93.75 85 ILE A C 1
ATOM 635 O O . ILE A 1 85 ? 3.626 -0.247 -0.200 1.00 93.75 85 ILE A O 1
ATOM 639 N N . ALA A 1 86 ? 2.200 -1.180 -1.672 1.00 93.12 86 ALA A N 1
ATOM 640 C CA . ALA A 1 86 ? 3.184 -1.910 -2.453 1.00 93.12 86 ALA A CA 1
ATOM 641 C C . ALA A 1 86 ? 3.700 -1.057 -3.618 1.00 93.12 86 ALA A C 1
ATOM 643 O O . ALA A 1 86 ? 2.919 -0.444 -4.351 1.00 93.12 86 ALA A O 1
ATOM 644 N N . LEU A 1 87 ? 5.020 -1.038 -3.784 1.00 90.19 87 LEU A N 1
ATOM 645 C CA . LEU A 1 87 ? 5.736 -0.269 -4.797 1.00 90.19 87 LEU A CA 1
ATOM 646 C C . LEU A 1 87 ? 6.669 -1.205 -5.579 1.00 90.19 87 LEU A C 1
ATOM 648 O O . LEU A 1 87 ? 7.371 -2.026 -4.985 1.00 90.19 87 LEU A O 1
ATOM 652 N N . MET A 1 88 ? 6.636 -1.098 -6.909 1.00 84.69 88 MET A N 1
ATOM 653 C CA . MET A 1 88 ? 7.234 -2.062 -7.840 1.00 84.69 88 MET A CA 1
ATOM 654 C C . MET A 1 88 ? 8.762 -1.981 -7.920 1.00 84.69 88 MET A C 1
ATOM 656 O O . MET A 1 88 ? 9.426 -2.998 -7.771 1.00 84.69 88 MET A O 1
ATOM 660 N N . TYR A 1 89 ? 9.325 -0.798 -8.188 1.00 78.00 89 TYR A N 1
ATOM 661 C CA . TYR A 1 89 ? 10.735 -0.677 -8.589 1.00 78.00 89 TYR A CA 1
ATOM 662 C C . TYR A 1 89 ? 11.720 -0.936 -7.449 1.00 78.00 89 TYR A C 1
ATOM 664 O O . TYR A 1 89 ? 12.733 -1.595 -7.671 1.00 78.00 89 TYR A O 1
ATOM 672 N N . ASP A 1 90 ? 11.408 -0.464 -6.242 1.00 73.19 90 ASP A N 1
ATOM 673 C CA . ASP A 1 90 ? 12.200 -0.747 -5.041 1.00 73.19 90 ASP A CA 1
ATOM 674 C C . ASP A 1 90 ? 11.771 -2.044 -4.328 1.00 73.19 90 ASP A C 1
ATOM 676 O O . ASP A 1 90 ? 12.294 -2.343 -3.254 1.00 73.19 90 ASP A O 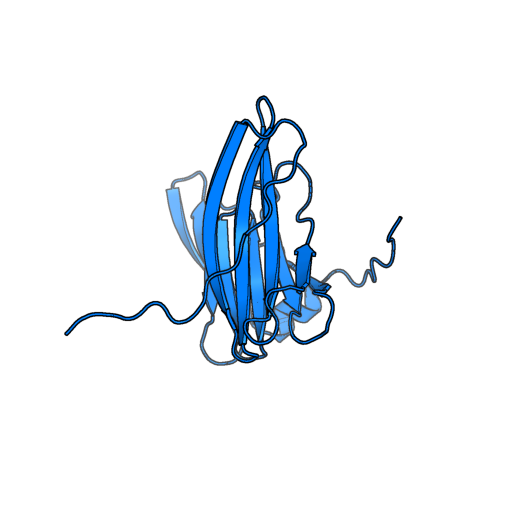1
ATOM 680 N N . GLU A 1 91 ? 10.792 -2.779 -4.879 1.00 80.56 91 GLU A N 1
ATOM 681 C CA . GLU A 1 91 ? 10.186 -3.971 -4.270 1.00 80.56 91 GLU A CA 1
ATOM 682 C C . GLU A 1 91 ? 9.914 -3.765 -2.774 1.00 80.56 91 GLU A C 1
ATOM 684 O O . GLU A 1 91 ? 10.371 -4.512 -1.907 1.00 80.56 91 GLU A O 1
ATOM 689 N N . LYS A 1 92 ? 9.203 -2.686 -2.448 1.00 87.88 92 LYS A N 1
ATOM 690 C CA . LYS A 1 92 ? 8.965 -2.280 -1.061 1.00 87.88 92 LYS A CA 1
ATOM 691 C C . LYS A 1 92 ? 7.485 -2.218 -0.752 1.00 87.88 92 LYS A C 1
ATOM 693 O O . LYS A 1 92 ? 6.661 -1.851 -1.587 1.00 87.88 92 LYS A O 1
ATOM 698 N N . ILE A 1 93 ? 7.155 -2.545 0.489 1.00 91.88 93 ILE A N 1
ATOM 699 C CA . ILE A 1 93 ? 5.825 -2.346 1.050 1.00 91.88 93 ILE A CA 1
ATOM 700 C C . ILE A 1 93 ? 5.958 -1.366 2.205 1.00 91.88 93 ILE A C 1
ATOM 702 O O . ILE A 1 93 ? 6.586 -1.664 3.221 1.00 91.88 93 ILE A O 1
ATOM 706 N N . LEU A 1 94 ? 5.366 -0.189 2.056 1.00 92.00 94 LEU A N 1
ATOM 707 C CA . LEU A 1 94 ? 5.304 0.796 3.125 1.00 92.00 94 LEU A CA 1
ATOM 708 C C . LEU A 1 94 ? 4.075 0.531 3.981 1.00 92.00 94 LEU A C 1
ATOM 710 O O . LEU A 1 94 ? 2.963 0.447 3.468 1.00 92.00 94 LEU A O 1
ATOM 714 N N . LEU A 1 95 ? 4.274 0.427 5.290 1.00 92.44 95 LEU A N 1
ATOM 715 C CA . LEU A 1 95 ? 3.180 0.486 6.249 1.00 92.44 95 LEU A CA 1
ATOM 716 C C . LEU A 1 95 ? 3.018 1.934 6.686 1.00 92.44 95 LEU A C 1
ATOM 718 O O . LEU A 1 95 ? 3.962 2.534 7.202 1.00 92.44 95 LEU A O 1
ATOM 722 N N . VAL A 1 96 ? 1.832 2.486 6.473 1.00 92.38 96 VAL A N 1
ATOM 723 C CA . VAL A 1 96 ? 1.516 3.883 6.747 1.00 92.38 96 VAL A CA 1
ATOM 724 C C . VAL A 1 96 ? 0.427 3.964 7.804 1.00 92.38 96 VAL A C 1
ATOM 726 O O . VAL A 1 96 ? -0.680 3.457 7.622 1.00 92.38 96 VAL A O 1
ATOM 729 N N . ASP A 1 97 ? 0.728 4.658 8.895 1.00 92.62 97 ASP A N 1
ATOM 730 C CA . ASP A 1 97 ? -0.265 5.087 9.867 1.00 92.62 97 ASP A CA 1
ATOM 731 C C . ASP A 1 97 ? -0.953 6.355 9.365 1.00 92.62 97 ASP A C 1
ATOM 733 O O . ASP A 1 97 ? -0.336 7.412 9.239 1.00 92.62 97 ASP A O 1
ATOM 737 N N . VAL A 1 98 ? -2.248 6.242 9.077 1.00 92.56 98 VAL A N 1
ATOM 738 C CA . VAL A 1 98 ? -3.102 7.362 8.665 1.00 92.56 98 VAL A CA 1
ATOM 739 C C . VAL A 1 98 ? -4.095 7.756 9.759 1.00 92.56 98 VAL A C 1
ATOM 741 O O . VAL A 1 98 ? -5.044 8.492 9.494 1.00 92.56 98 VAL A O 1
ATOM 744 N N . SER A 1 99 ? -3.930 7.284 10.994 1.00 89.88 99 SER A N 1
ATOM 745 C CA . SER A 1 99 ? -4.841 7.580 12.106 1.00 89.88 99 SER A CA 1
ATOM 746 C C . SER A 1 99 ? -4.722 9.021 12.617 1.00 89.88 99 SER A C 1
ATOM 748 O O . SER A 1 99 ? -5.738 9.642 12.935 1.00 89.88 99 SER A O 1
ATOM 750 N N . GLY A 1 100 ? -3.500 9.564 12.640 1.00 86.44 100 GLY A N 1
ATOM 751 C CA . GLY A 1 100 ? -3.168 10.908 13.126 1.00 86.44 100 GLY A CA 1
ATOM 752 C C . GLY A 1 100 ? -3.492 12.040 12.146 1.00 86.44 100 GLY A C 1
ATOM 753 O O . GLY A 1 100 ? -4.027 11.804 11.071 1.00 86.44 100 GLY A O 1
ATOM 754 N N . ALA A 1 101 ? -3.183 13.291 12.503 1.00 84.50 101 ALA A N 1
ATOM 755 C CA . ALA A 1 101 ? -3.383 14.438 11.602 1.00 84.50 101 ALA A CA 1
ATOM 756 C C . ALA A 1 101 ? -2.494 14.349 10.349 1.00 84.50 101 ALA A C 1
ATOM 758 O O . ALA A 1 101 ? -2.955 14.599 9.239 1.00 84.50 101 ALA A O 1
ATOM 759 N N . GLU A 1 102 ? -1.249 13.917 10.543 1.00 88.44 102 GLU A N 1
ATOM 760 C CA . GLU A 1 102 ? -0.286 13.660 9.478 1.00 88.44 102 GLU A CA 1
ATOM 761 C C . GLU A 1 102 ? -0.132 12.148 9.273 1.00 88.44 102 GLU A C 1
ATOM 763 O O . GLU A 1 102 ? -0.051 11.415 10.267 1.00 88.44 102 GLU A O 1
ATOM 768 N N . PRO A 1 103 ? -0.091 11.663 8.023 1.00 90.38 103 PRO A N 1
ATOM 769 C CA . PRO A 1 103 ? 0.269 10.285 7.748 1.00 90.38 103 PRO A CA 1
ATOM 770 C C . PRO A 1 103 ? 1.753 10.036 8.046 1.00 9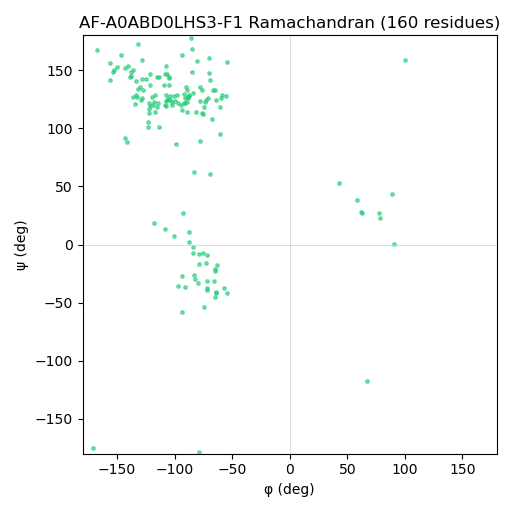0.38 103 PRO A C 1
ATOM 772 O O . PRO A 1 103 ? 2.608 10.877 7.767 1.00 90.38 103 PRO A O 1
ATOM 775 N N . VAL A 1 104 ? 2.072 8.867 8.598 1.00 89.81 104 VAL A N 1
ATOM 776 C CA . VAL A 1 104 ? 3.441 8.505 8.989 1.00 89.81 104 VAL A CA 1
ATOM 777 C C . VAL A 1 104 ? 3.780 7.111 8.486 1.00 89.81 104 VAL A C 1
ATOM 779 O O . VAL A 1 104 ? 3.091 6.147 8.804 1.00 89.81 104 VAL A O 1
ATOM 782 N N . THR A 1 105 ? 4.889 6.975 7.761 1.00 89.25 105 THR A N 1
ATOM 783 C CA . THR A 1 105 ? 5.444 5.658 7.426 1.00 89.25 105 THR A CA 1
ATOM 784 C C . THR A 1 105 ? 5.952 4.985 8.703 1.00 89.25 105 THR A C 1
ATOM 786 O O . THR A 1 105 ? 6.964 5.392 9.274 1.00 89.25 105 THR A O 1
ATOM 789 N N . SER A 1 106 ? 5.243 3.959 9.173 1.00 87.31 106 SER A N 1
ATOM 790 C CA . SER A 1 106 ? 5.583 3.201 10.380 1.00 87.31 106 SER A CA 1
ATOM 791 C C . SER A 1 106 ? 6.643 2.132 10.126 1.00 87.31 106 SER A C 1
ATOM 793 O O . SER A 1 106 ? 7.398 1.792 11.035 1.00 87.31 106 SER A O 1
ATOM 795 N N . ALA A 1 107 ? 6.689 1.584 8.909 1.00 88.44 107 ALA A N 1
ATOM 796 C CA . ALA A 1 107 ? 7.671 0.585 8.498 1.00 88.44 107 ALA A CA 1
ATOM 797 C C . ALA A 1 107 ? 7.858 0.574 6.976 1.00 88.44 107 ALA A C 1
ATOM 799 O O . ALA A 1 107 ? 6.950 0.938 6.231 1.00 88.44 107 ALA A O 1
ATOM 800 N N . SER A 1 108 ? 9.020 0.095 6.538 1.00 89.19 108 SER A N 1
ATOM 801 C CA . SER A 1 108 ? 9.279 -0.322 5.161 1.00 89.19 108 SER A CA 1
ATOM 802 C C . SER A 1 108 ? 9.657 -1.797 5.190 1.00 89.19 108 SER A C 1
ATOM 804 O O . SER A 1 108 ? 10.517 -2.191 5.981 1.00 89.19 108 SER A O 1
ATOM 806 N N . LEU A 1 109 ? 8.969 -2.604 4.393 1.00 89.38 109 LEU A N 1
ATOM 807 C CA . LEU A 1 109 ? 9.145 -4.046 4.303 1.00 89.38 109 LEU A CA 1
ATOM 808 C C . LEU A 1 109 ? 9.685 -4.388 2.918 1.00 89.38 109 LEU A C 1
ATOM 810 O O . LEU A 1 109 ? 9.258 -3.795 1.929 1.00 89.38 109 LEU A O 1
ATOM 814 N N . THR A 1 110 ? 10.549 -5.391 2.848 1.00 86.88 110 THR A N 1
ATOM 815 C CA . THR A 1 110 ? 10.971 -6.003 1.585 1.00 86.88 110 THR A CA 1
ATOM 816 C C . THR A 1 110 ? 10.324 -7.386 1.498 1.00 86.88 110 THR A C 1
ATOM 818 O O . THR A 1 110 ? 10.409 -8.141 2.476 1.00 86.88 110 THR A O 1
ATOM 821 N N . PRO A 1 111 ? 9.645 -7.736 0.391 1.00 83.12 111 PRO A N 1
ATOM 822 C CA . PRO A 1 111 ? 9.153 -9.083 0.160 1.00 83.12 111 PRO A CA 1
ATOM 823 C C . PRO A 1 111 ? 10.275 -10.121 0.274 1.00 83.12 111 PRO A C 1
ATOM 825 O O . PRO A 1 111 ? 11.456 -9.830 0.104 1.00 83.12 111 PRO A O 1
ATOM 828 N N . SER A 1 112 ? 9.907 -11.371 0.551 1.00 80.50 112 SER A N 1
ATOM 829 C CA . SER A 1 112 ? 10.890 -12.452 0.714 1.00 80.50 112 SER A CA 1
ATOM 830 C C . SER A 1 112 ? 11.560 -12.889 -0.599 1.00 80.50 112 SER A C 1
ATOM 832 O O . SER A 1 112 ? 12.501 -13.687 -0.585 1.00 80.50 112 SER A O 1
ATOM 834 N N . ARG A 1 113 ? 11.052 -12.391 -1.731 1.00 82.94 113 ARG A N 1
ATOM 835 C CA . ARG A 1 113 ? 11.448 -12.730 -3.097 1.00 82.94 113 ARG A CA 1
ATOM 836 C C . ARG A 1 113 ? 11.453 -11.473 -3.957 1.00 82.94 113 ARG A C 1
ATOM 838 O O . ARG A 1 113 ? 10.662 -10.570 -3.704 1.00 82.94 113 ARG A O 1
ATOM 845 N N . GLU A 1 114 ? 12.272 -11.496 -5.001 1.00 85.19 114 GLU A N 1
ATOM 846 C CA . GLU A 1 114 ? 12.219 -10.503 -6.075 1.00 85.19 114 GLU A CA 1
ATOM 847 C C . GLU A 1 114 ? 11.009 -10.799 -6.971 1.00 85.19 114 GLU A C 1
ATOM 849 O O . GLU A 1 114 ? 10.940 -11.843 -7.631 1.00 85.19 114 GLU A O 1
ATOM 854 N N . TYR A 1 115 ? 10.023 -9.910 -6.954 1.00 85.25 115 TYR A N 1
ATOM 855 C CA . TYR A 1 115 ? 8.779 -10.054 -7.700 1.00 85.25 115 TYR A CA 1
ATOM 856 C C . TYR A 1 115 ? 8.821 -9.146 -8.923 1.00 85.25 115 TYR A C 1
ATOM 858 O O . TYR A 1 115 ? 8.919 -7.932 -8.803 1.00 85.25 115 TYR A O 1
ATOM 866 N N . ALA A 1 116 ? 8.625 -9.717 -10.112 1.00 84.69 116 ALA A N 1
ATOM 867 C CA . ALA A 1 116 ? 8.483 -8.918 -11.328 1.00 84.69 116 ALA A CA 1
ATOM 868 C C . ALA A 1 116 ? 7.208 -8.059 -11.291 1.00 84.69 116 ALA A C 1
ATOM 870 O O . ALA A 1 116 ? 7.171 -6.969 -11.857 1.00 84.69 116 ALA A O 1
ATOM 871 N N . GLN A 1 117 ? 6.166 -8.564 -10.626 1.00 87.12 117 GLN A N 1
ATOM 872 C CA . GLN A 1 117 ? 4.975 -7.821 -10.237 1.00 87.12 117 GLN A CA 1
ATOM 873 C C . GLN A 1 117 ? 4.325 -8.503 -9.038 1.00 87.12 117 GLN A C 1
ATOM 875 O O . GLN A 1 117 ? 4.256 -9.736 -8.980 1.00 87.12 117 GLN A O 1
ATOM 880 N N . PHE A 1 118 ? 3.807 -7.710 -8.104 1.00 92.88 118 PHE A N 1
ATOM 881 C CA . PHE A 1 118 ? 3.109 -8.219 -6.932 1.00 92.88 118 PHE A CA 1
ATOM 882 C C . PHE A 1 118 ? 1.981 -7.288 -6.487 1.00 92.88 118 PHE A C 1
ATOM 884 O O . PHE A 1 118 ? 1.913 -6.131 -6.886 1.00 92.88 118 PHE A O 1
ATOM 891 N N . GLY A 1 119 ? 1.088 -7.822 -5.667 1.00 93.62 119 GLY A N 1
ATOM 892 C CA . GLY A 1 119 ? 0.043 -7.094 -4.964 1.00 93.62 119 GLY A CA 1
ATOM 893 C C . GLY A 1 119 ? 0.011 -7.489 -3.494 1.00 93.62 119 GLY A C 1
ATOM 894 O O . GLY A 1 119 ? 0.712 -8.416 -3.062 1.00 93.62 119 GLY A O 1
ATOM 895 N N . VAL A 1 120 ? -0.805 -6.776 -2.723 1.00 95.94 120 VAL A N 1
ATOM 896 C CA . VAL A 1 120 ? -0.915 -6.966 -1.275 1.00 95.94 120 VAL A CA 1
ATOM 897 C C . VAL A 1 120 ? -2.365 -7.030 -0.829 1.00 95.94 120 VAL A C 1
ATOM 899 O O . VAL A 1 120 ? -3.211 -6.270 -1.282 1.00 95.94 120 VAL A O 1
ATOM 902 N N . ALA A 1 121 ? -2.656 -7.911 0.121 1.00 96.38 121 ALA A N 1
ATOM 903 C CA . ALA A 1 121 ? -3.981 -8.032 0.714 1.00 96.38 121 ALA A CA 1
ATOM 904 C C . ALA A 1 121 ? -3.892 -8.209 2.229 1.00 96.38 121 ALA A C 1
ATOM 906 O O . ALA A 1 121 ? -2.947 -8.799 2.752 1.00 96.38 121 ALA A O 1
ATOM 907 N N . ALA A 1 122 ? -4.898 -7.711 2.944 1.00 94.56 122 ALA A N 1
ATOM 908 C CA . ALA A 1 122 ? -5.041 -7.997 4.362 1.00 94.56 122 ALA A CA 1
ATOM 909 C C . ALA A 1 122 ? -5.499 -9.449 4.557 1.00 94.56 122 ALA A C 1
ATOM 911 O O . ALA A 1 122 ? -6.526 -9.871 4.018 1.00 94.56 122 ALA A O 1
ATOM 912 N N . GLY A 1 123 ? -4.729 -10.206 5.332 1.00 90.12 123 GLY A N 1
ATOM 913 C CA . GLY A 1 123 ? -5.097 -11.537 5.794 1.00 90.12 123 GLY A CA 1
ATOM 914 C C . GLY A 1 123 ? -5.928 -11.494 7.075 1.00 90.12 123 GLY A C 1
ATOM 915 O O . GLY A 1 123 ? -6.201 -10.442 7.658 1.00 90.12 123 GLY A O 1
ATOM 916 N N . THR A 1 124 ? -6.351 -12.666 7.538 1.00 81.12 124 THR A N 1
ATOM 917 C CA . THR A 1 124 ? -7.087 -12.791 8.800 1.00 81.12 124 THR A CA 1
ATOM 918 C C . THR A 1 124 ? -6.124 -12.710 9.983 1.00 81.12 124 THR A C 1
ATOM 920 O O . THR A 1 124 ? -5.224 -13.531 10.081 1.00 81.12 124 THR A O 1
ATOM 923 N N . GLY A 1 125 ? -6.339 -11.778 10.918 1.00 75.12 125 GLY A N 1
ATOM 924 C CA . GLY A 1 125 ? -5.535 -11.684 12.147 1.00 75.12 125 GLY A CA 1
ATOM 925 C C . GLY A 1 125 ? -4.277 -10.816 12.032 1.00 75.12 125 GLY A C 1
ATOM 926 O O . GLY A 1 125 ? -3.230 -11.208 12.536 1.00 75.12 125 GLY A O 1
ATOM 927 N N . ASP A 1 126 ? -4.383 -9.641 11.398 1.00 81.44 126 ASP A N 1
ATOM 928 C CA . ASP A 1 126 ? -3.274 -8.690 11.188 1.00 81.44 126 ASP A CA 1
ATOM 929 C C . ASP A 1 126 ? -2.121 -9.236 10.323 1.00 81.44 126 ASP A C 1
ATOM 931 O O . ASP A 1 126 ? -0.971 -8.807 10.449 1.00 81.44 126 ASP A O 1
ATOM 935 N N . GLU A 1 127 ? -2.417 -10.187 9.438 1.00 91.81 127 GLU A N 1
ATOM 936 C CA . GLU A 1 127 ? -1.469 -10.699 8.449 1.00 91.81 127 GLU A CA 1
ATOM 937 C C . GLU A 1 127 ? -1.452 -9.821 7.194 1.00 91.81 127 GLU A C 1
ATOM 939 O O . GLU A 1 127 ? -2.474 -9.268 6.778 1.00 91.81 127 GLU A O 1
ATOM 944 N N . LEU A 1 128 ? -0.291 -9.746 6.551 1.00 94.50 128 LEU A N 1
ATOM 945 C CA . LEU A 1 128 ? -0.125 -9.179 5.220 1.00 94.50 128 LEU A CA 1
ATOM 946 C C . LEU A 1 128 ? 0.139 -10.314 4.230 1.00 94.50 128 LEU A C 1
ATOM 948 O O . LEU A 1 128 ? 1.127 -11.036 4.349 1.00 94.50 128 LEU A O 1
ATOM 952 N N . ILE A 1 129 ? -0.742 -10.465 3.250 1.00 95.12 129 ILE A N 1
ATOM 953 C CA . ILE A 1 129 ? -0.586 -11.407 2.143 1.00 95.12 129 ILE A CA 1
ATOM 954 C C . ILE A 1 129 ? 0.097 -10.663 1.001 1.00 95.12 129 ILE A C 1
ATOM 956 O O . ILE A 1 129 ? -0.358 -9.591 0.607 1.00 95.12 129 ILE A O 1
ATOM 960 N N . ILE A 1 130 ? 1.161 -11.242 0.460 1.00 93.81 130 ILE A N 1
ATOM 961 C CA . ILE A 1 130 ? 1.911 -10.719 -0.682 1.00 93.81 130 ILE A CA 1
ATOM 962 C C . ILE A 1 130 ? 1.812 -11.768 -1.779 1.00 93.81 130 ILE A C 1
ATOM 964 O O . ILE A 1 130 ? 2.211 -12.911 -1.572 1.00 93.81 130 ILE A O 1
ATOM 968 N N . ALA A 1 131 ? 1.262 -11.413 -2.933 1.00 92.75 131 ALA A N 1
ATOM 969 C CA . ALA A 1 131 ? 1.101 -12.350 -4.038 1.00 92.75 131 ALA A CA 1
ATOM 970 C C . ALA A 1 131 ? 1.637 -11.744 -5.325 1.00 92.75 131 ALA A C 1
ATOM 972 O O . ALA A 1 131 ? 1.351 -10.593 -5.637 1.00 92.75 131 ALA A O 1
ATOM 973 N N . GLY A 1 132 ? 2.384 -12.521 -6.095 1.00 91.19 132 GLY A N 1
ATOM 974 C CA . GLY A 1 132 ? 3.008 -12.023 -7.311 1.00 91.19 132 GLY A CA 1
ATOM 975 C C . GLY A 1 132 ?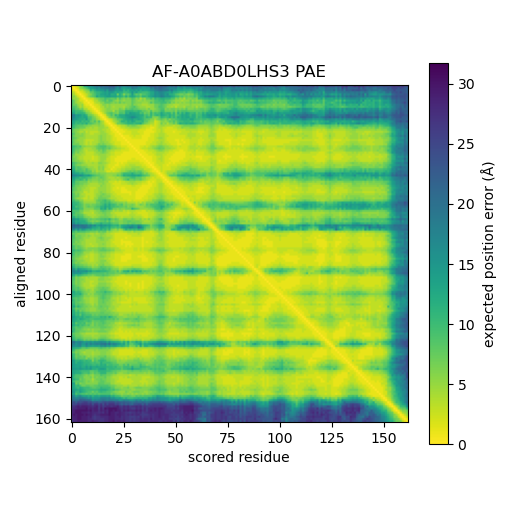 3.622 -13.128 -8.144 1.00 91.19 132 GLY A C 1
ATOM 976 O O . GLY A 1 132 ? 3.492 -14.313 -7.828 1.00 91.19 132 GLY A O 1
ATOM 977 N N . TRP A 1 133 ? 4.297 -12.736 -9.215 1.00 90.12 133 TRP A N 1
ATOM 978 C CA . TRP A 1 133 ? 5.081 -13.646 -10.038 1.00 90.12 133 TRP A CA 1
ATOM 979 C C . TRP A 1 133 ? 6.519 -13.148 -10.167 1.00 90.12 133 TRP A C 1
ATOM 981 O O . TRP A 1 133 ? 6.790 -11.948 -10.214 1.00 90.12 133 TRP A O 1
ATOM 991 N N . THR A 1 134 ? 7.448 -14.092 -10.164 1.00 86.75 134 THR A N 1
ATOM 992 C CA . THR A 1 134 ? 8.893 -13.881 -10.313 1.00 86.75 134 THR A CA 1
ATOM 993 C C . THR A 1 134 ? 9.273 -13.812 -11.794 1.00 86.75 134 THR A C 1
ATOM 995 O O . THR A 1 134 ? 8.480 -14.148 -12.670 1.00 86.75 134 THR A O 1
ATOM 998 N N . THR A 1 135 ? 10.496 -13.394 -12.120 1.00 84.25 135 THR A N 1
ATOM 999 C CA . THR A 1 135 ? 10.952 -13.228 -13.520 1.00 84.25 135 THR A CA 1
ATOM 1000 C C . THR A 1 135 ? 10.978 -14.523 -14.346 1.00 84.25 135 THR A C 1
ATOM 1002 O O . THR A 1 135 ? 10.972 -14.473 -15.576 1.00 84.25 135 THR A O 1
ATOM 1005 N N . ASP A 1 136 ? 10.954 -15.685 -13.693 1.00 87.75 136 ASP A N 1
ATOM 1006 C CA . ASP A 1 136 ? 10.776 -17.011 -14.297 1.00 87.75 136 ASP A CA 1
ATOM 1007 C C . ASP A 1 136 ? 9.294 -17.423 -14.446 1.00 87.75 136 ASP A C 1
ATOM 1009 O O . ASP A 1 136 ? 8.998 -18.562 -14.807 1.00 87.75 136 ASP A O 1
ATOM 1013 N N . TYR A 1 137 ? 8.367 -16.481 -14.240 1.00 83.62 137 TYR A N 1
ATOM 1014 C CA . TYR A 1 137 ? 6.914 -16.627 -14.377 1.00 83.62 137 TYR A CA 1
ATOM 1015 C C . TYR A 1 137 ? 6.287 -17.648 -13.420 1.00 83.62 137 TYR A C 1
ATOM 1017 O O . TYR A 1 137 ? 5.239 -18.231 -13.716 1.00 83.62 137 TYR A O 1
ATOM 1025 N N . VAL A 1 138 ? 6.896 -17.856 -12.252 1.00 89.50 138 VAL A N 1
ATOM 1026 C CA . VAL A 1 138 ? 6.321 -18.685 -11.191 1.00 89.50 138 VAL A CA 1
ATOM 1027 C C . VAL A 1 138 ? 5.492 -17.811 -10.253 1.00 89.50 138 VAL A C 1
ATOM 1029 O O . VAL A 1 138 ? 5.954 -16.797 -9.736 1.00 89.50 138 VAL A O 1
ATOM 1032 N N . GLY A 1 139 ? 4.231 -18.197 -10.053 1.00 90.69 139 GLY A N 1
ATOM 1033 C CA . GLY A 1 139 ? 3.330 -17.530 -9.119 1.00 90.69 139 GLY A CA 1
ATOM 1034 C C . GLY A 1 139 ? 3.624 -17.931 -7.676 1.00 90.69 139 GLY A C 1
ATOM 1035 O O . GLY A 1 139 ? 3.775 -19.114 -7.366 1.00 90.69 139 GLY A O 1
ATOM 1036 N N . HIS A 1 140 ? 3.651 -16.947 -6.789 1.00 91.56 140 HIS A N 1
ATOM 1037 C CA . HIS A 1 140 ? 3.977 -17.114 -5.384 1.00 91.56 140 HIS A CA 1
ATOM 1038 C C . HIS A 1 140 ? 3.016 -16.326 -4.495 1.00 91.56 140 HIS A C 1
ATOM 1040 O O . HIS A 1 140 ? 2.487 -15.286 -4.888 1.00 91.56 140 HIS A O 1
ATOM 1046 N N . VAL A 1 141 ? 2.805 -16.846 -3.286 1.00 92.12 141 VAL A N 1
ATOM 1047 C CA . VAL A 1 141 ? 2.048 -16.192 -2.219 1.00 92.12 141 VAL A CA 1
ATOM 1048 C C . VAL A 1 141 ? 2.847 -16.336 -0.933 1.00 92.12 141 VAL A C 1
ATOM 1050 O O . VAL A 1 141 ? 3.131 -17.456 -0.505 1.00 92.12 141 VAL A O 1
ATOM 1053 N N . ASP A 1 142 ? 3.191 -15.206 -0.335 1.00 90.06 142 ASP A N 1
ATOM 1054 C CA . ASP A 1 142 ? 3.804 -15.108 0.980 1.00 90.06 142 ASP A CA 1
ATOM 1055 C C . ASP A 1 142 ? 2.782 -14.544 1.969 1.00 90.06 142 ASP A C 1
ATOM 1057 O O . ASP A 1 142 ? 1.935 -13.719 1.621 1.00 90.06 142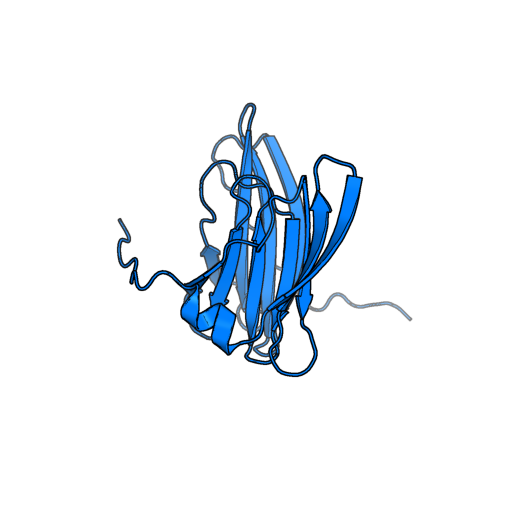 ASP A O 1
ATOM 1061 N N . VAL A 1 143 ? 2.863 -14.995 3.216 1.00 91.50 143 VAL A N 1
ATOM 1062 C CA . VAL A 1 143 ? 2.065 -14.463 4.321 1.00 91.50 143 VAL A CA 1
ATOM 1063 C C . VAL A 1 143 ? 3.040 -13.978 5.375 1.00 91.50 143 VAL A C 1
ATOM 1065 O O . VAL A 1 143 ? 3.871 -14.750 5.846 1.00 91.50 143 VAL A O 1
ATOM 1068 N N . MET A 1 144 ? 2.951 -12.697 5.711 1.00 91.31 144 MET A N 1
ATOM 1069 C CA . MET A 1 144 ? 3.777 -12.058 6.723 1.00 91.31 144 MET A CA 1
ATOM 1070 C C . MET A 1 144 ? 2.921 -11.753 7.945 1.00 91.31 144 MET A C 1
ATOM 1072 O O . MET A 1 144 ? 1.943 -11.004 7.882 1.00 91.31 144 MET A O 1
ATOM 1076 N N . SER A 1 145 ? 3.299 -12.332 9.076 1.00 90.00 145 SER A N 1
ATOM 1077 C CA . SER A 1 145 ? 2.661 -12.061 10.355 1.00 90.00 145 SER A CA 1
ATOM 1078 C C . SER A 1 145 ? 2.978 -10.649 10.843 1.00 90.00 145 SER A C 1
ATOM 1080 O O . SER A 1 145 ? 3.989 -10.033 10.487 1.00 90.00 145 SER A O 1
ATOM 1082 N N . ARG A 1 146 ? 2.156 -10.145 11.766 1.00 86.38 146 ARG A N 1
ATOM 1083 C CA . ARG A 1 146 ? 2.411 -8.848 12.396 1.00 86.38 146 ARG A CA 1
ATOM 1084 C C . ARG A 1 146 ? 3.767 -8.762 13.089 1.00 86.38 146 ARG A C 1
ATOM 1086 O O . ARG A 1 146 ? 4.411 -7.714 13.068 1.00 86.38 146 ARG A O 1
ATOM 1093 N N . GLN A 1 147 ? 4.195 -9.851 13.715 1.00 85.06 147 GLN A N 1
ATOM 1094 C CA . GLN A 1 147 ? 5.479 -9.891 14.399 1.00 85.06 147 GLN A CA 1
ATOM 1095 C C . GLN A 1 147 ? 6.637 -9.719 13.412 1.00 85.06 147 GLN A C 1
ATOM 1097 O O . GLN A 1 147 ? 7.567 -8.969 13.702 1.00 85.06 147 GLN A O 1
ATOM 1102 N N . GLU A 1 148 ? 6.559 -10.364 12.249 1.00 85.62 148 GLU A N 1
ATOM 1103 C CA . GLU A 1 148 ? 7.562 -10.239 11.191 1.00 85.62 148 GLU A CA 1
ATOM 1104 C C . GLU A 1 148 ? 7.589 -8.819 10.629 1.00 85.62 148 GLU A C 1
ATOM 1106 O O . GLU A 1 148 ? 8.667 -8.235 10.580 1.00 85.62 148 GLU A O 1
ATOM 1111 N N . MET A 1 149 ? 6.424 -8.212 10.356 1.00 86.62 149 MET A N 1
ATOM 1112 C CA . MET A 1 149 ? 6.331 -6.819 9.888 1.00 86.62 149 MET A CA 1
ATOM 1113 C C . MET A 1 149 ? 7.037 -5.823 10.824 1.00 86.62 149 MET A C 1
ATOM 1115 O O . MET A 1 149 ? 7.729 -4.906 10.382 1.00 86.62 149 MET A O 1
ATOM 1119 N N . VAL A 1 150 ? 6.879 -5.999 12.140 1.00 79.00 150 VAL A N 1
ATOM 1120 C CA . VAL A 1 150 ? 7.523 -5.143 13.153 1.00 79.00 150 VAL A CA 1
ATOM 1121 C C . VAL A 1 150 ? 9.032 -5.398 13.237 1.00 79.00 150 VAL A C 1
ATOM 1123 O O . VAL A 1 150 ? 9.793 -4.484 13.556 1.00 79.00 150 VAL A O 1
ATOM 1126 N N . GLN A 1 151 ? 9.482 -6.626 12.977 1.00 73.00 151 GLN A N 1
ATOM 1127 C CA . GLN A 1 151 ? 10.899 -6.997 13.022 1.00 73.00 151 GLN A CA 1
ATOM 1128 C C . GLN A 1 151 ? 11.667 -6.580 11.765 1.00 73.00 151 GLN A C 1
ATOM 1130 O O . GLN A 1 151 ? 12.847 -6.245 11.871 1.00 73.00 151 GLN A O 1
ATOM 1135 N N . SER A 1 152 ? 11.015 -6.583 10.603 1.00 64.56 152 SER A N 1
ATOM 1136 C CA . SER A 1 152 ? 11.586 -6.141 9.328 1.00 64.56 152 SER A CA 1
ATOM 1137 C C . SER A 1 152 ? 11.617 -4.623 9.175 1.00 64.56 152 SER A C 1
ATOM 1139 O O . SER A 1 152 ? 12.359 -4.124 8.336 1.00 64.56 152 SER A O 1
ATOM 1141 N N . ALA A 1 153 ? 10.859 -3.879 9.988 1.00 55.41 153 ALA A N 1
ATOM 1142 C CA . ALA A 1 153 ? 10.937 -2.427 10.016 1.00 55.41 153 ALA A CA 1
ATOM 1143 C C . ALA A 1 153 ? 12.365 -1.995 10.407 1.00 55.41 153 ALA A C 1
ATOM 1145 O O . ALA A 1 153 ? 12.810 -2.294 11.526 1.00 55.41 153 ALA A O 1
ATOM 1146 N N . PRO A 1 154 ? 13.109 -1.277 9.543 1.00 45.59 154 PRO A N 1
ATOM 1147 C CA . PRO A 1 154 ? 14.369 -0.703 9.971 1.00 45.59 154 PRO A CA 1
ATOM 1148 C C . PRO A 1 154 ? 14.061 0.234 11.144 1.00 45.59 154 PRO A C 1
ATOM 1150 O O . PRO A 1 154 ? 13.152 1.062 11.081 1.00 45.59 154 PRO A O 1
ATOM 1153 N N . ARG A 1 155 ? 14.777 0.069 12.265 1.00 40.53 155 ARG A N 1
ATOM 1154 C CA . ARG A 1 155 ? 14.675 0.952 13.439 1.00 40.53 155 ARG A CA 1
ATOM 1155 C C . ARG A 1 155 ? 15.268 2.327 13.116 1.00 40.53 155 ARG A C 1
ATOM 1157 O O . ARG A 1 155 ? 16.226 2.759 13.752 1.00 40.53 155 ARG A O 1
ATOM 1164 N N . THR A 1 156 ? 14.718 3.022 12.138 1.00 36.41 156 THR A N 1
ATOM 1165 C CA . THR A 1 156 ? 15.123 4.368 11.761 1.00 36.41 156 THR A CA 1
ATOM 1166 C C . THR A 1 156 ? 13.897 5.250 11.865 1.00 36.41 156 THR A C 1
ATOM 1168 O O . THR A 1 156 ? 13.030 5.271 10.999 1.00 36.41 156 THR A O 1
ATOM 1171 N N . ARG A 1 157 ? 13.828 6.005 12.967 1.00 34.44 157 ARG A N 1
ATOM 1172 C CA . ARG A 1 157 ? 13.048 7.240 12.995 1.00 34.44 157 ARG A CA 1
ATOM 1173 C C . ARG A 1 157 ? 13.647 8.157 11.928 1.00 34.44 157 ARG A C 1
ATOM 1175 O O . ARG A 1 157 ? 14.628 8.836 12.215 1.00 34.44 157 ARG A O 1
ATOM 1182 N N . TYR A 1 158 ? 13.097 8.174 10.721 1.00 35.03 158 TYR A N 1
ATOM 1183 C CA . TYR A 1 158 ? 13.349 9.279 9.805 1.00 35.03 158 TYR A CA 1
ATOM 1184 C C . TYR A 1 158 ? 12.473 10.444 10.253 1.00 35.03 158 TYR A C 1
ATOM 1186 O O . TYR A 1 158 ? 11.319 10.579 9.866 1.00 35.03 158 TYR A O 1
ATOM 1194 N N . ALA A 1 159 ? 13.024 11.250 11.153 1.00 41.22 159 ALA A N 1
ATOM 1195 C CA . ALA A 1 159 ? 12.607 12.627 11.318 1.00 41.22 159 ALA A CA 1
ATOM 1196 C C . ALA A 1 159 ? 13.621 13.477 10.558 1.00 41.22 159 ALA A C 1
ATOM 1198 O O . ALA A 1 159 ? 14.592 13.913 11.159 1.00 41.22 159 ALA A O 1
ATOM 1199 N N . GLU A 1 160 ? 13.417 13.691 9.261 1.00 28.72 160 GLU A N 1
ATOM 1200 C CA . GLU A 1 160 ? 14.051 14.802 8.546 1.00 28.72 160 GLU A CA 1
ATOM 1201 C C . GLU A 1 160 ? 13.047 15.383 7.551 1.00 28.72 160 GLU A C 1
ATOM 1203 O O . GLU A 1 160 ? 12.955 14.974 6.399 1.00 28.72 160 GLU A O 1
ATOM 1208 N N . TRP A 1 161 ? 12.269 16.344 8.046 1.00 32.03 161 TRP A N 1
ATOM 1209 C CA . TRP A 1 161 ? 11.599 17.333 7.213 1.00 32.03 161 TRP A CA 1
ATOM 1210 C C . TRP A 1 161 ? 12.607 18.459 6.944 1.00 32.03 161 TRP A C 1
ATOM 1212 O O . TRP A 1 161 ? 13.246 18.936 7.888 1.00 32.03 161 TRP A O 1
ATOM 1222 N N . LYS A 1 162 ? 12.766 18.858 5.679 1.00 33.25 162 LYS A N 1
ATOM 1223 C CA . LYS A 1 162 ? 13.355 20.154 5.313 1.00 33.25 162 LYS A CA 1
ATOM 1224 C C . LYS A 1 162 ? 12.259 21.197 5.186 1.00 33.25 162 LYS A C 1
ATOM 1226 O O . LYS A 1 162 ? 11.193 20.834 4.647 1.00 33.25 162 LYS A O 1
#

Sequence (162 aa):
MTATLKRTFDVPIPDNGTTDLTIKGLLVTNNNKLVIAQEEVVGYGSKTKVMVVSLDNVDEIKEIDMGASEEFADMTLLSDGLVAIALMYDEKILLVDVSGAEPVTSASLTPSREYAQFGVAAGTGDELIIAGWTTDYVGHVDVMSRQEMVQSAPRTRYAEWK

pLDDT: mean 81.83, std 14.19, range [28.72, 96.38]

Solvent-accessible surface area (backbone atoms only — not comparable to full-atom values): 9638 Å² total; per-residue (Å²): 137,81,88,74,89,86,81,85,73,86,80,86,76,74,94,76,67,56,76,46,79,43,82,77,45,80,46,77,48,97,85,48,30,39,37,36,35,32,40,38,30,45,86,95,44,50,30,28,40,37,37,42,31,34,72,88,47,66,91,48,74,44,78,46,86,70,52,89,58,30,43,77,50,32,62,28,67,36,84,86,58,34,34,40,38,34,31,50,74,80,46,34,33,36,31,28,39,61,83,57,97,60,71,41,80,77,31,50,38,67,64,100,62,80,51,73,45,53,41,50,40,56,44,88,85,51,23,42,32,40,39,32,28,29,89,87,71,48,78,49,77,49,78,41,47,53,69,54,56,64,67,55,22,68,96,64,88,81,83,77,84,130